Protein AF-A0A497NL14-F1 (afdb_monomer)

Mean predicted aligned error: 6.56 Å

Solvent-accessible surface area (backbone atoms only — not comparable to full-atom values): 6080 Å² total; per-residue (Å²): 140,89,90,84,86,81,80,80,79,91,73,75,51,70,69,57,50,49,48,51,53,53,51,64,55,48,56,60,48,58,76,62,47,43,64,57,41,39,72,75,47,41,87,54,30,60,58,55,50,51,54,49,50,55,54,50,48,56,51,50,53,55,49,50,56,50,46,70,75,49,85,61,95,58,63,69,26,48,55,36,39,74,74,73,28,69,68,63,16,52,49,45,40,49,52,54,52,50,67,74,72,109

Radius of gyration: 17.79 Å; Cα contacts (8 Å, |Δi|>4): 32; chains: 1; bounding box: 47×27×44 Å

pLDDT: mean 87.59, std 10.58, range [45.44, 97.5]

Structure (mmCIF, N/CA/C/O backbone):
data_AF-A0A497NL14-F1
#
_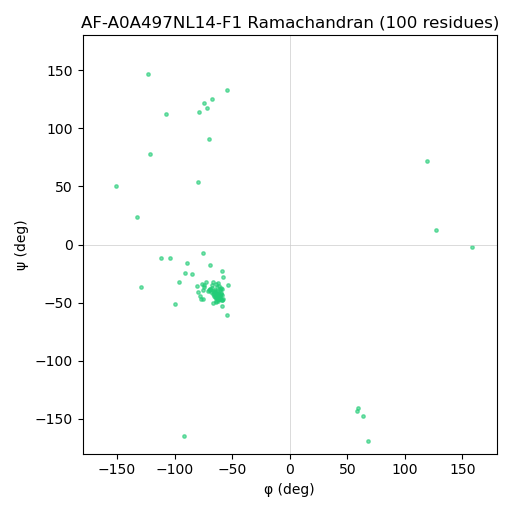entry.id   AF-A0A497NL14-F1
#
loop_
_atom_site.group_PDB
_atom_site.id
_atom_site.type_symbol
_atom_site.label_atom_id
_atom_site.label_alt_id
_atom_site.label_comp_id
_atom_site.label_asym_id
_atom_site.label_entity_id
_atom_site.label_seq_id
_atom_site.pdbx_PDB_ins_code
_atom_site.Cartn_x
_atom_site.Cartn_y
_atom_site.Cartn_z
_atom_site.occupancy
_atom_site.B_iso_or_equiv
_atom_site.auth_seq_id
_atom_site.auth_comp_id
_atom_site.auth_asym_id
_atom_site.auth_atom_id
_atom_site.pdbx_PDB_model_num
ATOM 1 N N . MET A 1 1 ? -30.968 15.419 23.983 1.00 46.66 1 MET A N 1
ATOM 2 C CA . MET A 1 1 ? -31.517 15.630 22.627 1.00 46.66 1 MET A CA 1
ATOM 3 C C . MET A 1 1 ? -30.394 16.193 21.774 1.00 46.66 1 MET A C 1
ATOM 5 O O . MET A 1 1 ? -29.935 17.276 22.100 1.00 46.66 1 MET A O 1
ATOM 9 N N . GLY A 1 2 ? -29.935 15.433 20.769 1.00 46.22 2 GLY A N 1
ATOM 10 C CA . GLY A 1 2 ? -29.047 15.922 19.702 1.00 46.22 2 GLY A CA 1
ATOM 11 C C . GLY A 1 2 ? -27.675 15.247 19.579 1.00 46.22 2 GLY A C 1
ATOM 12 O O . GLY A 1 2 ? -26.697 15.904 19.877 1.00 46.22 2 GLY A O 1
ATOM 13 N N . GLU A 1 3 ? -27.598 13.995 19.098 1.00 45.44 3 GLU A N 1
ATOM 14 C CA . GLU A 1 3 ? -26.383 13.411 18.467 1.00 45.44 3 GLU A CA 1
ATOM 15 C C . GLU A 1 3 ? -26.769 12.334 17.423 1.00 45.44 3 GLU A C 1
ATOM 17 O O . GLU 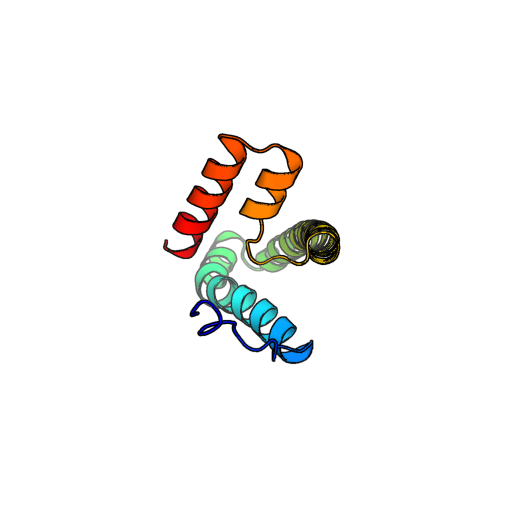A 1 3 ? -26.306 11.196 17.448 1.00 45.44 3 GLU A O 1
ATOM 22 N N . ALA A 1 4 ? -27.689 12.665 16.512 1.00 50.53 4 ALA A N 1
ATOM 23 C CA . ALA A 1 4 ? -28.078 11.777 15.407 1.00 50.53 4 ALA A CA 1
ATOM 24 C C . ALA A 1 4 ? -28.128 12.492 14.044 1.00 50.53 4 ALA A C 1
ATOM 26 O O . ALA A 1 4 ? -28.807 12.031 13.131 1.00 50.53 4 ALA A O 1
ATOM 27 N N . GLU A 1 5 ? -27.398 13.597 13.878 1.00 50.53 5 GLU A N 1
ATOM 28 C CA . GLU A 1 5 ? -27.191 14.239 12.575 1.00 50.53 5 GLU A CA 1
ATOM 29 C C . GLU A 1 5 ? -25.750 14.001 12.119 1.00 50.53 5 GLU A C 1
ATOM 31 O O . GLU A 1 5 ? -24.810 14.494 12.732 1.00 50.53 5 GLU A O 1
ATOM 36 N N . GLY A 1 6 ? -25.573 13.210 11.053 1.00 60.12 6 GLY A N 1
ATOM 37 C CA . GLY A 1 6 ? -24.279 13.075 10.369 1.00 60.12 6 GLY A CA 1
ATOM 38 C C . GLY A 1 6 ? -23.734 11.657 10.168 1.00 60.12 6 GLY A C 1
ATOM 39 O O . GLY A 1 6 ? -22.569 11.508 9.809 1.00 60.12 6 GLY A O 1
ATOM 40 N N . ARG A 1 7 ? -24.515 10.585 10.367 1.00 69.00 7 ARG A N 1
ATOM 41 C CA . ARG A 1 7 ? -24.037 9.229 10.033 1.00 69.00 7 ARG A CA 1
ATOM 42 C C . ARG A 1 7 ? -24.157 8.995 8.524 1.00 69.00 7 ARG A C 1
ATOM 44 O O . ARG A 1 7 ? -25.263 8.948 7.993 1.00 69.00 7 ARG A O 1
ATOM 51 N N . LEU A 1 8 ? -23.020 8.843 7.839 1.00 83.12 8 LEU A N 1
ATOM 52 C CA . LEU A 1 8 ? -22.980 8.525 6.407 1.00 83.12 8 LEU A CA 1
ATOM 53 C C . LEU A 1 8 ? -23.802 7.263 6.108 1.00 83.12 8 LEU A C 1
ATOM 55 O O . LEU A 1 8 ? -23.662 6.235 6.778 1.00 83.12 8 LEU A O 1
ATOM 59 N N . ALA A 1 9 ? -24.644 7.334 5.076 1.00 83.69 9 ALA A N 1
ATOM 60 C CA . ALA A 1 9 ? -25.386 6.176 4.600 1.00 83.69 9 ALA A CA 1
ATOM 61 C C . ALA A 1 9 ? -24.413 5.158 3.981 1.00 83.69 9 ALA A C 1
ATOM 63 O O . ALA A 1 9 ? -23.675 5.484 3.050 1.00 83.69 9 ALA A O 1
ATOM 64 N N . ARG A 1 10 ? -24.429 3.906 4.460 1.00 82.06 10 ARG A N 1
ATOM 65 C CA . ARG A 1 10 ? -23.684 2.801 3.835 1.00 82.06 10 ARG A CA 1
ATOM 66 C C . ARG A 1 10 ? -24.335 2.443 2.498 1.00 82.06 10 ARG A C 1
ATOM 68 O O . ARG A 1 10 ? -25.263 1.643 2.460 1.00 82.06 10 ARG A O 1
ATOM 75 N N . ARG A 1 11 ? -23.876 3.083 1.422 1.00 88.25 11 ARG A N 1
ATOM 76 C CA . ARG A 1 11 ? -24.359 2.851 0.050 1.00 88.25 11 ARG A CA 1
ATOM 77 C C . ARG A 1 11 ? -23.337 2.196 -0.872 1.00 88.25 11 ARG A C 1
ATOM 79 O O . ARG A 1 11 ? -23.716 1.786 -1.959 1.00 88.25 11 ARG A O 1
ATOM 86 N N . LEU A 1 12 ? -22.073 2.106 -0.461 1.00 90.12 12 LEU A N 1
ATOM 87 C CA . LEU A 1 12 ? -21.065 1.417 -1.259 1.00 90.12 12 LEU A CA 1
ATOM 88 C C . LEU A 1 12 ? -21.302 -0.091 -1.205 1.00 90.12 12 LEU A C 1
ATOM 90 O O . LEU A 1 12 ? -21.238 -0.693 -0.132 1.00 90.12 12 LEU A O 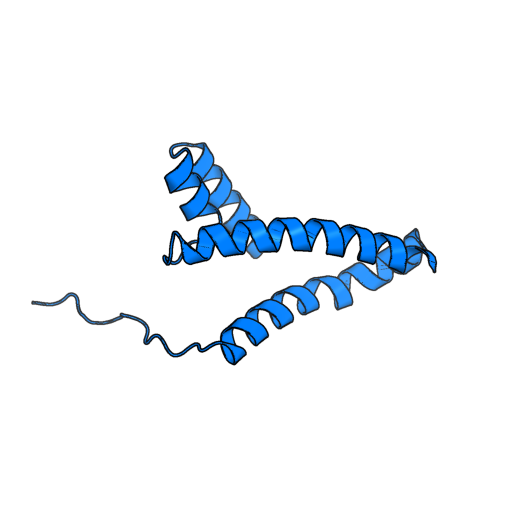1
ATOM 94 N N . GLY A 1 13 ? -21.576 -0.674 -2.368 1.00 92.12 13 GLY A N 1
ATOM 95 C CA . GLY A 1 13 ? -21.584 -2.106 -2.587 1.00 92.12 13 GLY A CA 1
ATOM 96 C C . GLY A 1 13 ? -20.222 -2.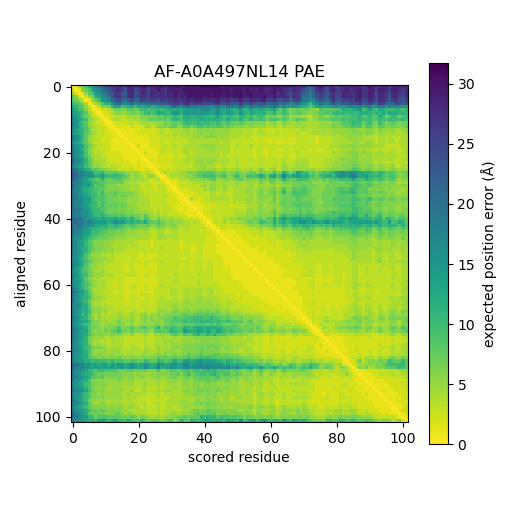600 -3.070 1.00 92.12 13 GLY A C 1
ATOM 97 O O . GLY A 1 13 ? -19.190 -1.929 -2.960 1.00 92.12 13 GLY A O 1
ATOM 98 N N . PHE A 1 14 ? -20.219 -3.822 -3.594 1.00 92.94 14 PHE A N 1
ATOM 99 C CA . PHE A 1 14 ? -19.005 -4.486 -4.057 1.00 92.94 14 PHE A CA 1
ATOM 100 C C . PHE A 1 14 ? -18.352 -3.753 -5.235 1.00 92.94 14 PHE A C 1
ATOM 102 O O . PHE A 1 14 ? -17.154 -3.483 -5.201 1.00 92.94 14 PHE A O 1
ATOM 109 N N . TRP A 1 15 ? -19.135 -3.396 -6.255 1.00 96.12 15 TRP A N 1
ATOM 110 C CA . TRP A 1 15 ? -18.615 -2.797 -7.485 1.00 96.12 15 TRP A CA 1
ATOM 111 C C . TRP A 1 15 ? -18.082 -1.384 -7.270 1.00 96.12 15 TRP A C 1
ATOM 113 O O . TRP A 1 15 ? -17.039 -1.036 -7.818 1.00 96.12 15 TRP A O 1
ATOM 123 N N . GLU A 1 16 ? -18.749 -0.590 -6.436 1.00 94.81 16 GLU A N 1
ATOM 124 C CA . GLU A 1 16 ? -18.302 0.755 -6.084 1.00 94.81 16 GLU A CA 1
ATOM 125 C C . GLU A 1 16 ? -16.992 0.694 -5.295 1.00 94.81 16 GLU A C 1
ATOM 127 O O . GLU A 1 16 ? -16.046 1.418 -5.598 1.00 94.81 16 GLU A O 1
ATOM 132 N N . THR A 1 17 ? -16.905 -0.217 -4.320 1.00 92.81 17 THR A N 1
ATOM 133 C CA . THR A 1 17 ? -15.698 -0.397 -3.500 1.00 92.81 17 THR A CA 1
ATOM 134 C C . THR A 1 17 ? -14.526 -0.917 -4.334 1.00 92.81 17 THR A C 1
ATOM 136 O O . THR A 1 17 ? -13.410 -0.411 -4.215 1.00 92.81 17 THR A O 1
ATOM 139 N N . LEU A 1 18 ? -14.778 -1.880 -5.225 1.00 94.81 18 LEU A N 1
ATOM 140 C CA . LEU A 1 18 ? -13.778 -2.389 -6.160 1.00 94.81 18 LEU A CA 1
ATOM 141 C C . LEU A 1 18 ? -13.292 -1.282 -7.102 1.00 94.81 18 LEU A C 1
ATOM 143 O O . LEU A 1 18 ? -12.089 -1.126 -7.288 1.00 94.81 18 LEU A O 1
ATOM 147 N N . GLY A 1 19 ? -14.212 -0.488 -7.655 1.00 95.12 19 GLY A N 1
ATOM 148 C CA . GLY A 1 19 ? -13.886 0.633 -8.533 1.00 95.12 19 GLY 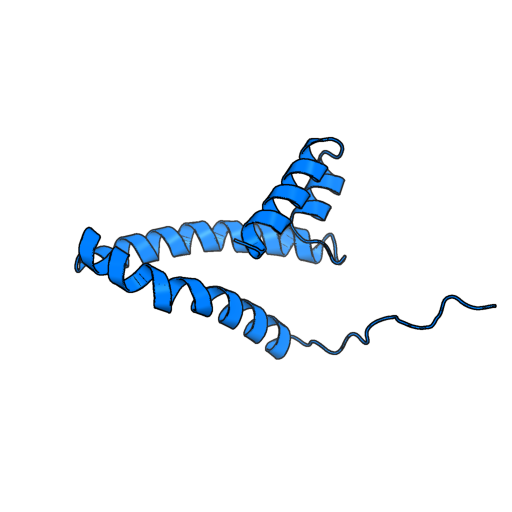A CA 1
ATOM 149 C C . GLY A 1 19 ? -12.999 1.675 -7.850 1.00 95.12 19 GLY A C 1
ATOM 150 O O . GLY A 1 19 ? -12.016 2.116 -8.442 1.00 95.12 19 GLY A O 1
ATOM 151 N N . ILE A 1 20 ? -13.285 2.011 -6.588 1.00 93.12 20 ILE A N 1
ATOM 152 C CA . ILE A 1 20 ? -12.441 2.911 -5.787 1.00 93.12 20 ILE A CA 1
ATOM 153 C C . ILE A 1 20 ? -11.045 2.317 -5.590 1.00 93.12 20 ILE A C 1
ATOM 155 O O . ILE A 1 20 ? -10.051 3.005 -5.823 1.00 93.12 20 ILE A O 1
ATOM 159 N N . GLY A 1 21 ? -10.954 1.037 -5.216 1.00 91.44 21 GLY A N 1
ATOM 160 C CA . GLY A 1 21 ? -9.673 0.352 -5.033 1.00 91.44 21 GLY A CA 1
ATOM 161 C C . GLY A 1 21 ? -8.828 0.351 -6.310 1.00 91.44 21 GLY A C 1
ATOM 162 O O . GLY A 1 21 ? -7.692 0.826 -6.309 1.00 91.44 21 GLY A O 1
ATOM 163 N N . VAL A 1 22 ? -9.409 -0.097 -7.425 1.00 93.12 22 VAL A N 1
ATOM 164 C CA . VAL A 1 22 ? -8.733 -0.159 -8.729 1.00 93.12 22 VAL A CA 1
ATOM 165 C C . VAL A 1 22 ? -8.325 1.236 -9.207 1.00 93.12 22 VAL A C 1
ATOM 167 O O . VAL A 1 22 ? -7.175 1.437 -9.594 1.00 93.12 22 VAL A O 1
ATOM 170 N N . GLY A 1 23 ? -9.229 2.216 -9.127 1.00 92.00 23 GLY A N 1
ATOM 171 C CA . GLY A 1 23 ? -8.956 3.596 -9.527 1.00 92.00 23 GLY A CA 1
ATOM 172 C C . GLY A 1 23 ? -7.821 4.227 -8.720 1.00 92.00 23 GLY A C 1
ATOM 173 O O . GLY A 1 23 ? -6.923 4.836 -9.300 1.00 92.00 23 GLY A O 1
ATOM 174 N N . SER A 1 24 ? -7.814 4.014 -7.399 1.00 89.25 24 SER A N 1
ATOM 175 C CA . SER A 1 24 ? -6.761 4.529 -6.515 1.00 89.25 24 SER A CA 1
ATOM 176 C C . SER A 1 24 ? -5.381 3.933 -6.814 1.00 89.25 24 SER A C 1
ATOM 178 O O . SER A 1 24 ? -4.383 4.642 -6.736 1.00 89.25 24 SER A O 1
ATOM 180 N N . THR A 1 25 ? -5.319 2.661 -7.226 1.00 89.81 25 THR A N 1
ATOM 181 C CA . THR A 1 25 ? -4.053 1.979 -7.542 1.00 89.81 25 THR A CA 1
ATOM 182 C C . THR A 1 25 ? -3.533 2.355 -8.930 1.00 89.81 25 THR A C 1
ATOM 184 O O . THR A 1 25 ? -2.342 2.585 -9.108 1.00 89.81 25 THR A O 1
ATOM 187 N N . ILE A 1 26 ? -4.409 2.449 -9.935 1.00 90.19 26 ILE A N 1
ATOM 188 C CA . ILE A 1 26 ? -3.996 2.762 -11.312 1.00 90.19 26 ILE A CA 1
ATOM 189 C C . ILE A 1 26 ? -3.532 4.221 -11.442 1.00 90.19 26 ILE A C 1
ATOM 191 O O . ILE A 1 26 ? -2.554 4.480 -12.147 1.00 90.19 26 ILE A O 1
ATOM 195 N N . GLY A 1 27 ? -4.214 5.156 -10.767 1.00 81.38 27 GLY A N 1
ATOM 196 C CA . GLY A 1 27 ? -4.054 6.600 -10.967 1.00 81.38 27 GLY A CA 1
ATOM 197 C C . GLY A 1 27 ? -2.613 7.102 -10.839 1.00 81.38 27 GLY A C 1
ATOM 198 O O . GLY A 1 27 ? -2.060 7.633 -11.798 1.00 81.38 27 GLY A O 1
ATOM 199 N N . GLY A 1 28 ? -1.983 6.925 -9.677 1.00 74.81 28 GLY A N 1
ATOM 200 C CA . GLY A 1 28 ? -0.610 7.399 -9.465 1.00 74.81 28 GLY A CA 1
ATOM 201 C C . GLY A 1 28 ? 0.442 6.524 -10.152 1.00 74.81 28 GLY A C 1
ATOM 202 O O . GLY A 1 28 ? 1.408 7.025 -10.723 1.00 74.81 28 GLY A O 1
ATOM 203 N N . SER A 1 29 ? 0.261 5.204 -10.137 1.00 80.69 29 SER A N 1
ATOM 204 C CA . SER A 1 29 ? 1.335 4.268 -10.483 1.00 80.69 29 SER A CA 1
ATOM 205 C C . SER A 1 29 ? 1.618 4.183 -11.985 1.00 80.69 29 SER A C 1
ATOM 207 O O . SER A 1 29 ? 2.775 4.248 -12.396 1.00 80.69 29 SER A O 1
ATOM 209 N N . ILE A 1 30 ? 0.585 4.048 -12.821 1.00 86.25 30 ILE A N 1
ATOM 210 C CA . ILE A 1 30 ? 0.772 3.805 -14.262 1.00 86.25 30 ILE A CA 1
ATOM 211 C C . ILE A 1 30 ? 1.074 5.101 -15.016 1.00 86.25 30 ILE A C 1
ATOM 213 O O . ILE A 1 30 ? 1.876 5.092 -15.944 1.00 86.25 30 ILE A O 1
ATOM 217 N N . PHE A 1 31 ? 0.471 6.223 -14.624 1.00 85.88 31 PHE A N 1
ATOM 218 C CA . PHE A 1 31 ? 0.636 7.477 -15.362 1.00 85.88 31 PHE A CA 1
ATOM 219 C C . PHE A 1 31 ? 1.884 8.270 -14.958 1.00 85.88 31 PHE A C 1
ATOM 221 O O . PHE A 1 31 ? 2.406 9.010 -15.788 1.00 85.88 31 PHE A O 1
ATOM 228 N N . VAL A 1 32 ? 2.385 8.098 -13.728 1.00 86.38 32 VAL A N 1
ATOM 229 C CA . VAL A 1 32 ? 3.574 8.821 -13.242 1.00 86.38 32 VAL A CA 1
ATOM 230 C C . VAL A 1 32 ? 4.832 7.954 -13.325 1.00 86.38 32 VAL A C 1
ATOM 232 O O . VAL A 1 32 ? 5.827 8.370 -13.906 1.00 86.38 32 VAL A O 1
ATOM 235 N N . ILE A 1 33 ? 4.795 6.728 -12.791 1.00 86.12 33 ILE A N 1
ATOM 236 C CA . ILE A 1 33 ? 6.015 5.938 -12.530 1.00 86.12 33 ILE A CA 1
ATOM 237 C C . ILE A 1 33 ? 6.400 5.046 -13.721 1.00 86.12 33 ILE A C 1
ATOM 239 O O . ILE A 1 33 ? 7.571 4.707 -13.898 1.00 86.12 33 ILE A O 1
ATOM 243 N N . LEU A 1 34 ? 5.444 4.668 -14.578 1.00 87.12 34 LEU A N 1
ATOM 244 C CA . LEU A 1 34 ? 5.693 3.724 -15.674 1.00 87.12 34 LEU A CA 1
ATOM 245 C C . LEU A 1 34 ? 6.751 4.222 -16.668 1.00 87.12 34 LEU A C 1
ATOM 247 O O . LEU A 1 34 ? 7.569 3.430 -17.133 1.00 87.12 34 LEU A O 1
ATOM 251 N N . GLY A 1 35 ? 6.753 5.522 -16.979 1.00 87.12 35 GLY A N 1
ATOM 252 C CA . GLY A 1 35 ? 7.723 6.123 -17.897 1.00 87.12 35 GLY A CA 1
ATOM 253 C C . GLY A 1 35 ? 9.157 6.029 -17.374 1.00 87.12 35 GLY A C 1
ATOM 254 O O . GLY A 1 35 ? 10.060 5.635 -18.113 1.00 87.12 35 GLY A O 1
ATOM 255 N N . ASP A 1 36 ? 9.357 6.320 -16.090 1.00 87.62 36 ASP A N 1
ATOM 256 C CA . ASP A 1 36 ? 10.668 6.230 -15.446 1.00 87.62 36 ASP A CA 1
ATOM 257 C C . ASP A 1 36 ? 11.112 4.774 -15.277 1.00 87.62 36 ASP A C 1
ATOM 259 O O . ASP A 1 36 ? 12.260 4.435 -15.572 1.00 87.62 36 ASP A O 1
ATOM 263 N N . ALA A 1 37 ? 10.189 3.881 -14.910 1.00 86.38 37 ALA A N 1
ATOM 264 C CA . ALA A 1 37 ? 10.454 2.448 -14.834 1.00 86.38 37 ALA A CA 1
ATOM 265 C C . ALA A 1 37 ? 10.886 1.874 -16.195 1.00 86.38 37 ALA A C 1
ATOM 267 O O . ALA A 1 37 ? 11.841 1.098 -16.265 1.00 86.38 37 ALA A O 1
ATOM 268 N N . ALA A 1 38 ? 10.233 2.289 -17.285 1.00 87.75 38 ALA A N 1
ATOM 269 C CA . ALA A 1 38 ? 10.593 1.883 -18.640 1.00 87.75 38 ALA A CA 1
ATOM 270 C C . ALA A 1 38 ? 11.958 2.440 -19.077 1.00 87.75 38 ALA A C 1
ATOM 272 O O . ALA A 1 38 ? 12.700 1.748 -19.769 1.00 87.75 38 ALA A O 1
ATOM 273 N N . ARG A 1 39 ? 12.332 3.656 -18.654 1.00 90.00 39 ARG A N 1
ATOM 274 C CA . ARG A 1 39 ? 13.667 4.224 -18.928 1.00 90.00 39 ARG A CA 1
ATOM 275 C C . ARG A 1 39 ? 14.779 3.495 -18.175 1.00 90.00 39 ARG A C 1
ATOM 277 O O . ARG A 1 39 ? 15.848 3.293 -18.740 1.00 90.00 39 ARG A O 1
ATOM 284 N N . LEU A 1 40 ? 14.532 3.111 -16.923 1.00 90.56 40 LEU A N 1
ATOM 285 C CA . LEU A 1 40 ? 15.516 2.448 -16.062 1.00 90.56 40 LEU A CA 1
ATOM 286 C C . LEU A 1 40 ? 15.698 0.963 -16.402 1.00 90.56 40 LEU A C 1
ATOM 288 O O . LEU A 1 40 ? 16.826 0.491 -16.500 1.00 90.56 40 LEU A O 1
ATOM 292 N N . ALA A 1 41 ? 14.600 0.223 -16.570 1.00 86.75 41 ALA A N 1
ATOM 293 C CA . ALA A 1 41 ? 14.622 -1.231 -16.751 1.00 86.75 41 ALA A CA 1
ATOM 294 C C . ALA A 1 41 ? 14.388 -1.680 -18.205 1.00 86.75 41 ALA A C 1
ATOM 296 O O . ALA A 1 41 ? 14.580 -2.855 -18.528 1.00 86.75 41 ALA A O 1
ATOM 297 N N . GLY A 1 42 ? 13.968 -0.779 -19.100 1.00 86.38 42 GLY A N 1
ATOM 298 C CA . GLY A 1 42 ? 13.669 -1.125 -20.488 1.00 86.38 42 GLY A CA 1
ATOM 299 C C . GLY A 1 42 ? 12.564 -2.191 -20.592 1.00 86.38 42 GLY A C 1
ATOM 300 O O . GLY A 1 42 ? 11.619 -2.186 -19.799 1.00 86.38 42 GLY A O 1
ATOM 301 N N . PRO A 1 43 ? 12.676 -3.157 -21.523 1.00 86.19 43 PRO A N 1
ATOM 302 C CA . PRO A 1 43 ? 11.715 -4.256 -21.665 1.00 86.19 43 PRO A CA 1
ATOM 303 C C . PRO A 1 43 ? 11.556 -5.123 -20.404 1.00 86.19 43 PRO A C 1
ATOM 305 O O . PRO A 1 43 ? 10.517 -5.754 -20.217 1.00 86.19 43 PRO A O 1
ATOM 308 N N . ALA A 1 44 ? 12.560 -5.141 -19.518 1.00 90.25 44 ALA A N 1
ATOM 309 C CA . ALA A 1 44 ? 12.514 -5.899 -18.270 1.00 90.25 44 ALA A CA 1
ATOM 310 C C . ALA A 1 44 ? 11.631 -5.243 -17.192 1.00 90.25 44 ALA A C 1
ATOM 312 O O . ALA A 1 44 ? 11.361 -5.876 -16.173 1.00 90.25 44 ALA A O 1
ATOM 313 N N . ALA A 1 45 ? 11.119 -4.023 -17.411 1.00 89.00 45 ALA A N 1
ATOM 314 C CA . ALA A 1 45 ? 10.212 -3.349 -16.478 1.00 89.00 45 ALA A CA 1
ATOM 315 C C . ALA A 1 45 ? 8.991 -4.212 -16.115 1.00 89.00 45 ALA A C 1
ATOM 317 O O . ALA A 1 45 ? 8.552 -4.203 -14.966 1.00 89.00 45 ALA A O 1
ATOM 318 N N . PHE A 1 46 ? 8.484 -5.017 -17.056 1.00 88.12 46 PHE A N 1
ATOM 319 C CA . PHE A 1 46 ? 7.381 -5.948 -16.802 1.00 88.12 46 PHE A CA 1
ATOM 320 C C . PHE A 1 46 ? 7.697 -6.960 -15.689 1.00 88.12 46 PHE A C 1
ATOM 322 O O . PHE A 1 46 ? 6.830 -7.246 -14.868 1.00 88.12 46 PHE A O 1
ATOM 329 N N . LEU A 1 47 ? 8.936 -7.463 -15.609 1.00 91.62 47 LEU A N 1
ATOM 330 C CA . LEU A 1 47 ? 9.349 -8.378 -14.539 1.00 91.62 47 LEU A CA 1
ATOM 331 C C . LEU A 1 47 ? 9.333 -7.678 -13.177 1.00 91.62 47 LEU A C 1
ATOM 333 O O . LEU A 1 47 ? 8.859 -8.254 -12.200 1.00 91.62 47 LEU A O 1
ATOM 337 N N . SER A 1 48 ? 9.781 -6.422 -13.119 1.00 90.69 48 SER A N 1
ATOM 338 C CA . SER A 1 48 ? 9.712 -5.607 -11.902 1.00 90.69 48 SER A CA 1
ATOM 339 C C . SER A 1 48 ? 8.266 -5.378 -11.457 1.00 90.69 48 SER A C 1
ATOM 341 O O . SER A 1 48 ? 7.958 -5.535 -10.277 1.00 90.69 48 SER A O 1
ATOM 343 N N . PHE A 1 49 ? 7.360 -5.074 -12.394 1.00 88.81 49 PHE A N 1
ATOM 344 C CA . PHE A 1 49 ? 5.931 -4.943 -12.093 1.00 88.81 49 PHE A CA 1
ATOM 345 C C . PHE A 1 49 ? 5.307 -6.261 -11.641 1.00 88.81 49 PHE A C 1
ATOM 347 O O . PHE A 1 49 ? 4.503 -6.257 -10.715 1.00 88.81 49 PHE A O 1
ATOM 354 N N . PHE A 1 50 ? 5.684 -7.385 -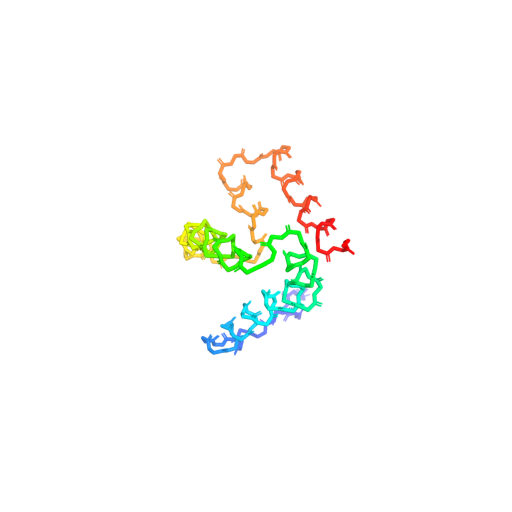12.249 1.00 92.50 50 PHE A N 1
ATOM 355 C CA . PHE A 1 50 ? 5.175 -8.698 -11.867 1.00 92.50 50 PHE A CA 1
ATOM 356 C C . PHE A 1 50 ? 5.605 -9.089 -10.447 1.00 92.50 50 PHE A C 1
ATOM 358 O O . PHE A 1 50 ? 4.778 -9.513 -9.641 1.00 92.50 50 PHE A O 1
ATOM 365 N N . LEU A 1 51 ? 6.881 -8.884 -10.109 1.00 94.06 51 LEU A N 1
ATOM 366 C CA . LEU A 1 51 ? 7.384 -9.107 -8.753 1.00 94.06 51 LEU A CA 1
ATOM 367 C C . LEU A 1 51 ? 6.713 -8.169 -7.743 1.00 94.06 51 LEU A C 1
ATOM 369 O O . LEU A 1 51 ? 6.292 -8.620 -6.679 1.00 94.06 51 LEU A O 1
ATOM 373 N N . GLY A 1 52 ? 6.553 -6.890 -8.094 1.00 92.75 52 GLY A N 1
ATOM 374 C CA . GLY A 1 52 ? 5.814 -5.927 -7.280 1.00 92.75 52 GLY A CA 1
ATOM 375 C C . GLY A 1 52 ? 4.372 -6.371 -7.034 1.00 92.75 52 GLY A C 1
ATOM 376 O O . GLY A 1 52 ? 3.932 -6.409 -5.890 1.00 92.75 52 GLY A O 1
ATOM 377 N N . ALA A 1 53 ? 3.667 -6.803 -8.082 1.00 92.81 53 ALA A N 1
ATOM 378 C CA . ALA A 1 53 ? 2.298 -7.300 -7.988 1.00 92.81 53 ALA A CA 1
ATOM 379 C C . ALA A 1 53 ? 2.184 -8.528 -7.074 1.00 92.81 53 ALA A C 1
ATOM 381 O O . ALA A 1 53 ? 1.231 -8.621 -6.302 1.00 92.81 53 ALA A O 1
ATOM 382 N N . LEU A 1 54 ? 3.159 -9.442 -7.107 1.00 97.31 54 LEU A N 1
ATOM 383 C CA . LEU A 1 54 ? 3.180 -10.607 -6.222 1.00 97.31 54 LEU A CA 1
ATOM 384 C C . LEU A 1 54 ? 3.307 -10.197 -4.747 1.00 97.31 54 LEU A C 1
ATOM 386 O O . LEU A 1 54 ? 2.570 -10.698 -3.900 1.00 97.31 54 LEU A O 1
ATOM 390 N N . VAL A 1 55 ? 4.204 -9.256 -4.440 1.00 96.94 55 VAL A N 1
ATOM 391 C CA . VAL A 1 55 ? 4.369 -8.725 -3.077 1.00 96.94 55 VAL A CA 1
ATOM 392 C C . VAL A 1 55 ? 3.104 -7.992 -2.630 1.00 96.94 55 VAL A C 1
ATOM 394 O O . VAL A 1 55 ? 2.598 -8.241 -1.536 1.00 96.94 55 VAL A O 1
ATOM 397 N N . THR A 1 56 ? 2.545 -7.135 -3.486 1.00 94.88 56 THR A N 1
ATOM 398 C CA . THR A 1 56 ? 1.302 -6.412 -3.199 1.00 94.88 56 THR A CA 1
ATOM 399 C C . THR A 1 56 ? 0.124 -7.359 -2.987 1.00 94.88 56 THR A C 1
ATOM 401 O O . THR A 1 56 ? -0.699 -7.095 -2.117 1.00 94.88 56 THR A O 1
ATOM 404 N N . LEU A 1 57 ? 0.049 -8.483 -3.705 1.00 96.00 57 LEU A N 1
ATOM 405 C CA . LEU A 1 57 ? -0.999 -9.485 -3.510 1.00 96.00 57 LEU A CA 1
ATOM 406 C C . LEU A 1 57 ? -0.950 -10.095 -2.103 1.00 96.00 57 LEU A C 1
ATOM 408 O O . LEU A 1 57 ? -1.987 -10.216 -1.455 1.00 96.00 57 LEU A O 1
ATOM 412 N N . LEU A 1 58 ? 0.242 -10.432 -1.603 1.00 97.50 58 LEU A N 1
ATOM 413 C CA . LEU A 1 58 ? 0.406 -10.948 -0.239 1.00 97.50 58 LEU A CA 1
ATOM 414 C C . LEU A 1 58 ? -0.026 -9.914 0.809 1.00 97.50 58 LEU A C 1
ATOM 416 O O . LEU A 1 58 ? -0.728 -10.251 1.763 1.00 97.50 58 LEU A O 1
ATOM 420 N N . ILE A 1 59 ? 0.339 -8.646 0.599 1.00 95.44 59 ILE A N 1
ATOM 421 C CA . ILE A 1 59 ? -0.085 -7.535 1.461 1.00 95.44 59 ILE A CA 1
ATOM 422 C C . ILE A 1 59 ? -1.611 -7.380 1.417 1.00 95.44 59 ILE A C 1
ATOM 424 O O . ILE A 1 59 ? -2.243 -7.252 2.463 1.00 95.44 59 ILE A O 1
ATOM 428 N N . ALA A 1 60 ? -2.218 -7.434 0.230 1.00 94.50 60 ALA A N 1
ATOM 429 C CA . ALA A 1 60 ? -3.660 -7.297 0.049 1.00 94.50 60 ALA A CA 1
ATOM 430 C C . ALA A 1 60 ? -4.441 -8.420 0.743 1.00 94.50 60 ALA A C 1
ATOM 432 O O . ALA A 1 60 ? -5.463 -8.148 1.371 1.00 94.50 60 ALA A O 1
ATOM 433 N N . LEU A 1 61 ? -3.948 -9.661 0.686 1.00 96.44 61 LEU A N 1
ATOM 434 C CA . LEU A 1 61 ? -4.551 -10.791 1.395 1.00 96.44 61 LEU A CA 1
ATOM 435 C C . LEU A 1 61 ? -4.526 -10.572 2.910 1.00 96.44 61 LEU A C 1
ATOM 437 O O . LEU A 1 61 ? -5.574 -10.664 3.549 1.00 96.44 61 LEU A O 1
ATOM 441 N N . ASN A 1 62 ? -3.377 -10.187 3.470 1.00 95.19 62 ASN A N 1
ATOM 442 C CA . ASN A 1 62 ? -3.279 -9.859 4.891 1.00 95.19 62 ASN A CA 1
ATOM 443 C C . ASN A 1 62 ? -4.237 -8.718 5.277 1.00 95.19 62 ASN A C 1
ATOM 445 O O . ASN A 1 62 ? -5.017 -8.843 6.217 1.00 95.19 62 ASN A O 1
ATOM 449 N N . TYR A 1 63 ? -4.253 -7.631 4.504 1.00 92.38 63 TYR A N 1
ATOM 450 C CA . TYR A 1 63 ? -5.159 -6.510 4.751 1.00 92.38 63 TYR A CA 1
ATOM 451 C C . TYR A 1 63 ? -6.636 -6.904 4.637 1.00 92.38 63 TYR A C 1
ATOM 453 O O . TYR A 1 63 ? -7.459 -6.363 5.372 1.00 92.38 63 TYR A O 1
ATOM 461 N N . SER A 1 64 ? -6.990 -7.844 3.757 1.00 94.06 64 SER A N 1
ATOM 462 C CA . SER A 1 64 ? -8.368 -8.327 3.615 1.00 94.06 64 SER A CA 1
ATOM 463 C C . SER A 1 64 ? -8.849 -9.109 4.843 1.00 94.06 64 SER A C 1
ATOM 465 O O . SER A 1 64 ? -9.990 -8.939 5.279 1.00 94.06 64 SER A O 1
ATOM 467 N N . GLU A 1 65 ? -7.969 -9.899 5.460 1.00 95.69 65 GLU A N 1
ATOM 468 C CA . GLU A 1 65 ? -8.252 -10.625 6.701 1.00 95.69 65 GLU A CA 1
ATOM 469 C C . GLU A 1 65 ? -8.449 -9.656 7.876 1.00 95.69 65 GLU A C 1
ATOM 471 O O . GLU A 1 65 ? -9.409 -9.767 8.644 1.00 95.69 65 GLU A O 1
ATOM 476 N N . LEU A 1 66 ? -7.599 -8.629 7.971 1.00 93.25 66 LEU A N 1
ATOM 477 C CA . LEU A 1 66 ? -7.738 -7.598 8.997 1.00 93.25 66 LEU A CA 1
ATOM 478 C C . LEU A 1 66 ? -8.985 -6.730 8.776 1.00 93.25 66 LEU A C 1
ATOM 480 O O . LEU A 1 66 ? -9.696 -6.433 9.732 1.00 93.25 66 LEU A O 1
ATOM 484 N N . ALA A 1 67 ? -9.292 -6.350 7.534 1.00 91.38 67 ALA A N 1
ATOM 485 C CA . ALA A 1 67 ? -10.452 -5.516 7.213 1.00 91.38 67 ALA A CA 1
ATOM 486 C C . ALA A 1 67 ? -11.789 -6.224 7.476 1.00 91.38 67 ALA A C 1
ATOM 488 O O . ALA A 1 67 ? -12.769 -5.577 7.849 1.00 91.38 67 ALA A O 1
ATOM 489 N N . THR A 1 68 ? -11.838 -7.547 7.296 1.00 91.75 68 THR A N 1
ATOM 490 C CA . THR A 1 68 ? -13.024 -8.353 7.624 1.00 91.75 68 THR A CA 1
ATOM 491 C C . THR A 1 68 ? -13.161 -8.587 9.128 1.00 91.75 68 THR A C 1
ATOM 493 O O . THR A 1 68 ? -14.280 -8.572 9.639 1.00 91.75 68 THR A O 1
ATOM 496 N N . SER A 1 69 ? -12.042 -8.720 9.847 1.00 92.88 69 SER A N 1
ATOM 497 C CA . SER A 1 69 ? -12.020 -8.878 11.310 1.00 92.88 69 SER A CA 1
ATOM 498 C C . SER A 1 69 ? -12.327 -7.576 12.064 1.00 92.88 69 SER A C 1
ATOM 500 O O . SER A 1 69 ? -12.979 -7.597 13.106 1.00 92.88 69 SER A O 1
ATOM 502 N N . LEU A 1 70 ? -11.891 -6.430 11.531 1.00 91.75 70 LEU A N 1
ATOM 503 C CA . LEU A 1 70 ? -12.056 -5.097 12.118 1.00 91.75 70 LEU A CA 1
ATOM 504 C C . LEU A 1 70 ? -12.829 -4.180 11.149 1.00 91.75 70 LEU A C 1
ATOM 506 O O . LEU A 1 70 ? -12.219 -3.327 10.497 1.00 91.75 70 LEU A O 1
ATOM 510 N N . PRO A 1 71 ? -14.173 -4.300 11.054 1.00 86.50 71 PRO A N 1
ATOM 511 C CA . PRO A 1 71 ? -15.001 -3.573 10.086 1.00 86.50 71 PRO A CA 1
ATOM 512 C C . PRO A 1 71 ? -15.276 -2.121 10.522 1.00 86.50 71 PRO A C 1
ATOM 514 O O . PRO A 1 71 ? -16.422 -1.664 10.617 1.00 86.50 71 PRO A O 1
ATOM 517 N N . VAL A 1 72 ? -14.207 -1.387 10.813 1.00 87.81 72 VAL A N 1
ATOM 518 C CA . VAL A 1 72 ? -14.205 -0.000 11.280 1.00 87.81 72 VAL A CA 1
ATOM 519 C C . VAL A 1 72 ? -13.367 0.868 10.345 1.00 87.81 72 VAL A C 1
ATOM 521 O O . VAL A 1 72 ? -12.378 0.433 9.761 1.00 87.81 72 VAL A O 1
ATOM 524 N N . SER A 1 73 ? -13.775 2.125 10.181 1.00 84.25 73 SER A N 1
ATOM 525 C CA . SER A 1 73 ? -13.061 3.065 9.317 1.00 84.25 73 SER A CA 1
ATOM 526 C C . SER A 1 73 ? -11.769 3.528 9.990 1.00 84.25 73 SER A C 1
ATOM 528 O O . SER A 1 73 ? -11.824 4.115 11.069 1.00 84.25 73 SER A O 1
ATOM 530 N N . GLY A 1 74 ? -10.622 3.309 9.342 1.00 80.75 74 GLY A N 1
ATOM 531 C CA . GLY A 1 74 ? -9.339 3.862 9.796 1.00 80.75 74 GLY A CA 1
ATOM 532 C C . GLY A 1 74 ? -8.069 3.153 9.309 1.00 80.75 74 GLY A C 1
ATOM 533 O O . GLY A 1 74 ? -6.975 3.630 9.600 1.00 80.75 74 GLY A O 1
ATOM 534 N N . GLY A 1 75 ?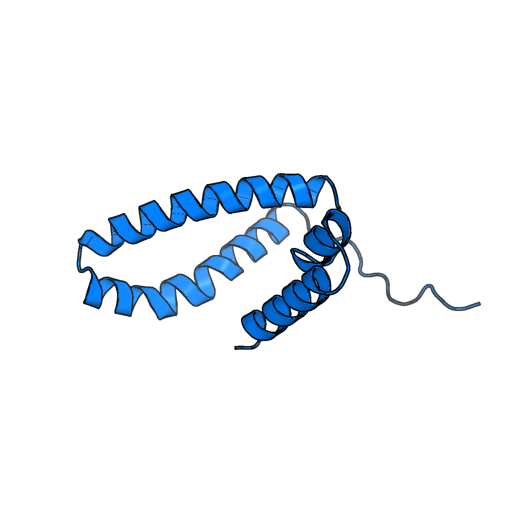 -8.182 2.062 8.543 1.00 85.44 75 GLY A N 1
ATOM 535 C CA . GLY A 1 75 ? -7.050 1.444 7.839 1.00 85.44 75 GLY A CA 1
ATOM 536 C C . GLY A 1 75 ? -5.907 1.006 8.764 1.00 85.44 75 GLY A C 1
ATOM 537 O O . GLY A 1 75 ? -6.137 0.577 9.895 1.00 85.44 75 GLY A O 1
ATOM 538 N N . GLY A 1 76 ? -4.661 1.149 8.297 1.00 87.00 76 GLY A N 1
ATOM 539 C CA . GLY A 1 76 ? -3.465 0.698 9.024 1.00 87.00 76 GLY A CA 1
ATOM 540 C C . GLY A 1 76 ? -3.292 1.308 10.422 1.00 87.00 76 GLY A C 1
ATOM 541 O O . GLY A 1 76 ? -2.741 0.658 11.311 1.00 87.00 76 GLY A O 1
ATOM 542 N N . TYR A 1 77 ? -3.816 2.518 10.660 1.00 90.69 77 TYR A N 1
ATOM 543 C CA . TYR A 1 77 ? -3.838 3.120 11.997 1.00 90.69 77 TYR A CA 1
ATOM 544 C C . TYR A 1 77 ? -4.646 2.272 12.983 1.00 90.69 77 TYR A C 1
ATOM 546 O O . TYR A 1 77 ? -4.183 1.986 14.082 1.00 90.69 77 TYR A O 1
ATOM 554 N N . VAL A 1 78 ? -5.843 1.834 12.592 1.00 91.38 78 VAL A N 1
ATOM 555 C CA . VAL A 1 78 ? -6.698 1.042 13.484 1.00 91.38 78 VAL A CA 1
ATOM 556 C C . VAL A 1 78 ? -6.108 -0.343 13.714 1.00 91.38 78 VAL A C 1
ATOM 558 O O . VAL A 1 78 ? -6.109 -0.817 14.845 1.00 91.38 78 VAL A O 1
ATOM 561 N N . PHE A 1 79 ? -5.527 -0.951 12.681 1.00 91.75 79 PHE A N 1
ATOM 562 C CA . PHE A 1 79 ? -4.875 -2.257 12.799 1.00 91.75 79 PHE A CA 1
ATOM 563 C C . PHE A 1 79 ? -3.713 -2.232 13.797 1.00 91.75 79 PHE A C 1
ATOM 565 O O . PHE A 1 79 ? -3.619 -3.084 14.676 1.00 91.75 79 PHE A O 1
ATOM 572 N N . THR A 1 80 ? -2.854 -1.216 13.713 1.00 90.94 80 THR A N 1
ATOM 573 C CA . THR A 1 80 ? -1.722 -1.053 14.640 1.00 90.94 80 THR A CA 1
ATOM 574 C C . THR A 1 80 ? -2.160 -0.615 16.034 1.00 90.94 80 THR A C 1
ATOM 576 O O . THR A 1 80 ? -1.549 -1.022 17.026 1.00 90.94 80 THR A O 1
ATOM 579 N N . ARG A 1 81 ? -3.237 0.174 16.134 1.00 91.56 81 ARG A N 1
ATOM 580 C CA . ARG A 1 81 ? -3.843 0.551 17.414 1.00 91.56 81 ARG A CA 1
ATOM 581 C C . ARG A 1 81 ? -4.381 -0.660 18.168 1.00 91.56 81 ARG A C 1
ATOM 583 O O . ARG A 1 81 ? -4.161 -0.731 19.370 1.00 91.56 81 ARG A O 1
ATOM 590 N N . GLU A 1 82 ? -5.042 -1.579 17.473 1.00 90.62 82 GLU A N 1
ATOM 591 C CA . GLU A 1 82 ? -5.610 -2.785 18.080 1.00 90.62 82 GLU A CA 1
ATOM 592 C C . GLU A 1 82 ? -4.531 -3.821 18.424 1.00 90.62 82 GLU A C 1
ATOM 594 O O . GLU A 1 82 ? -4.607 -4.475 19.458 1.00 90.62 82 GLU A O 1
ATOM 599 N N . ALA A 1 83 ? -3.495 -3.948 17.589 1.00 89.25 83 ALA A N 1
ATOM 600 C CA . ALA A 1 83 ? -2.446 -4.945 17.795 1.00 89.25 83 ALA A CA 1
ATOM 601 C C . ALA A 1 83 ? -1.414 -4.558 18.871 1.00 89.25 83 ALA A C 1
ATOM 603 O O . ALA A 1 83 ? -0.998 -5.406 19.656 1.00 89.25 83 ALA A O 1
ATOM 604 N N . ILE A 1 84 ? -0.941 -3.304 18.873 1.00 90.12 84 ILE A N 1
ATOM 605 C CA . ILE A 1 84 ? 0.220 -2.871 19.682 1.00 90.12 84 ILE A CA 1
ATOM 606 C C . ILE A 1 84 ? -0.103 -1.618 20.508 1.00 90.12 84 ILE A C 1
ATOM 608 O O . ILE A 1 84 ? 0.355 -1.482 21.642 1.00 90.12 84 ILE A O 1
ATOM 612 N N . GLY A 1 85 ? -0.890 -0.693 19.954 1.00 88.12 85 GLY A N 1
ATOM 613 C CA . GLY A 1 85 ? -1.231 0.567 20.612 1.00 88.12 85 GLY A CA 1
ATOM 614 C C . GLY A 1 85 ? -0.043 1.528 20.778 1.00 88.12 85 GLY A C 1
ATOM 615 O O . GLY A 1 85 ? 1.028 1.369 20.187 1.00 88.12 85 GLY A O 1
ATOM 616 N N . GLY A 1 86 ? -0.251 2.588 21.561 1.00 90.25 86 GLY A N 1
ATOM 617 C CA . GLY A 1 86 ? 0.798 3.542 21.937 1.00 90.25 86 GLY A CA 1
ATOM 618 C C . GLY A 1 86 ? 1.399 4.336 20.768 1.00 90.25 86 GLY A C 1
ATOM 619 O O . GLY A 1 86 ? 0.717 4.656 19.790 1.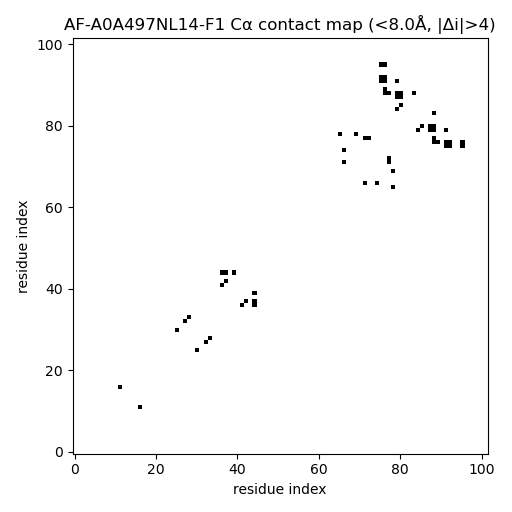00 90.25 86 GLY A O 1
ATOM 620 N N . LEU A 1 87 ? 2.693 4.664 20.878 1.00 90.56 87 LEU A N 1
ATOM 621 C CA . LEU A 1 87 ? 3.423 5.496 19.910 1.00 90.56 87 LEU A CA 1
ATOM 622 C C . LEU A 1 87 ? 3.423 4.892 18.498 1.00 90.56 87 LEU A C 1
ATOM 624 O O . LEU A 1 87 ? 3.290 5.627 17.524 1.00 90.56 87 LEU A O 1
ATOM 628 N N . SER A 1 88 ? 3.518 3.566 18.379 1.00 87.56 88 SER A N 1
ATOM 629 C CA . SER A 1 88 ? 3.522 2.872 17.087 1.00 87.56 88 SER A CA 1
ATOM 630 C C . SER A 1 88 ? 2.253 3.160 16.287 1.00 87.56 88 SER A C 1
ATOM 632 O O . SER A 1 88 ? 2.336 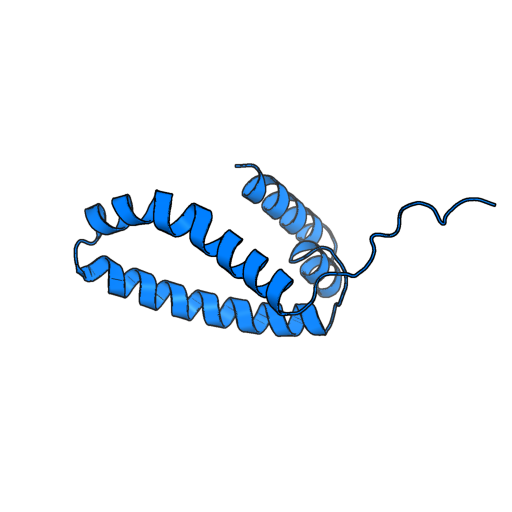3.484 15.107 1.00 87.56 88 SER A O 1
ATOM 634 N N . SER A 1 89 ? 1.086 3.142 16.944 1.00 88.56 89 SER A N 1
ATOM 635 C CA . SER A 1 89 ? -0.181 3.488 16.290 1.00 88.56 89 SER A CA 1
ATOM 636 C C . SER A 1 89 ? -0.219 4.952 15.842 1.00 88.56 89 SER A C 1
ATOM 638 O O . SER A 1 89 ? -0.627 5.242 14.720 1.00 88.56 89 SER A O 1
ATOM 640 N N . PHE A 1 90 ? 0.287 5.881 16.662 1.00 91.56 90 PHE A N 1
ATOM 641 C CA . PHE A 1 90 ? 0.394 7.292 16.282 1.00 91.56 90 PHE A CA 1
ATOM 642 C C . PHE A 1 90 ? 1.287 7.484 15.050 1.00 91.56 90 PHE A C 1
ATOM 644 O O . PHE A 1 90 ? 0.881 8.157 14.106 1.00 91.56 90 PHE A O 1
ATOM 651 N N . LEU A 1 91 ? 2.463 6.850 15.024 1.00 94.44 91 LEU A N 1
ATOM 652 C CA . LEU A 1 91 ? 3.391 6.931 13.896 1.00 94.44 91 LEU A CA 1
ATOM 653 C C . LEU A 1 91 ? 2.770 6.379 12.612 1.00 94.44 91 LEU A C 1
ATOM 655 O O . LEU A 1 91 ? 2.865 7.021 11.571 1.00 94.44 91 LEU A O 1
ATOM 659 N N . THR A 1 92 ? 2.085 5.234 12.673 1.00 93.12 92 THR A N 1
ATOM 660 C CA . THR A 1 92 ? 1.386 4.677 11.506 1.00 93.12 92 THR A CA 1
ATOM 661 C C . THR A 1 92 ? 0.310 5.626 10.984 1.00 93.12 92 THR A C 1
ATOM 663 O O . THR A 1 92 ? 0.230 5.846 9.778 1.00 93.12 92 THR A O 1
ATOM 666 N N . GLY A 1 93 ? -0.489 6.225 11.873 1.00 92.00 93 GLY A N 1
ATOM 667 C CA . GLY A 1 93 ? -1.484 7.227 11.483 1.00 92.00 93 GLY A CA 1
ATOM 668 C C . GLY A 1 93 ? -0.852 8.471 10.857 1.00 92.00 93 GLY A C 1
ATOM 669 O O . GLY A 1 93 ? -1.324 8.951 9.828 1.00 92.00 93 GLY A O 1
ATOM 670 N N . TRP A 1 94 ? 0.250 8.952 11.433 1.00 94.06 94 TRP A N 1
ATOM 671 C CA . TRP A 1 94 ? 0.982 10.110 10.929 1.00 94.06 94 TRP A CA 1
ATOM 672 C C . TRP A 1 94 ? 1.573 9.858 9.538 1.00 94.06 94 TRP A C 1
ATOM 674 O O . TRP A 1 94 ? 1.329 10.639 8.622 1.00 94.06 94 TRP A O 1
ATOM 684 N N . PHE A 1 95 ? 2.280 8.742 9.339 1.00 93.75 95 PHE A N 1
ATOM 685 C CA . PHE A 1 95 ? 2.836 8.388 8.030 1.00 93.75 95 PHE A CA 1
ATOM 686 C C . PHE A 1 95 ? 1.755 8.160 6.976 1.00 93.75 95 PHE A C 1
ATOM 688 O O . PHE A 1 95 ? 1.943 8.559 5.831 1.00 93.75 95 PHE A O 1
ATOM 695 N N . LEU A 1 96 ? 0.617 7.570 7.352 1.00 92.56 96 LEU A N 1
ATOM 696 C CA . LEU A 1 96 ? -0.508 7.401 6.436 1.00 92.56 96 LEU A CA 1
ATOM 697 C C . LEU A 1 96 ? -1.092 8.751 6.006 1.00 92.56 96 LEU A C 1
ATOM 699 O O . LEU A 1 96 ? -1.447 8.921 4.844 1.00 92.56 96 LEU A O 1
ATOM 703 N N . TRP A 1 97 ? -1.196 9.718 6.918 1.00 93.00 97 TRP A N 1
ATOM 704 C CA . TRP A 1 97 ? -1.673 11.057 6.580 1.00 93.00 97 TRP A CA 1
ATOM 705 C C . TRP A 1 97 ? -0.692 11.792 5.663 1.00 93.00 97 TRP A C 1
ATOM 707 O O . TRP A 1 97 ? -1.086 12.259 4.598 1.00 93.00 97 TRP A O 1
ATOM 717 N N . VAL A 1 98 ? 0.591 11.821 6.038 1.00 95.12 98 VAL A N 1
ATOM 718 C CA . VAL A 1 98 ? 1.653 12.461 5.249 1.00 95.12 98 VAL A CA 1
ATOM 719 C C . VAL A 1 98 ? 1.746 11.837 3.857 1.00 95.12 98 VAL A C 1
ATOM 721 O O . VAL A 1 98 ? 1.753 12.562 2.872 1.00 95.12 98 VAL A O 1
ATOM 724 N N . GLY A 1 99 ? 1.763 10.506 3.762 1.00 89.00 99 GLY A N 1
ATOM 725 C CA . GLY A 1 99 ? 1.905 9.794 2.491 1.00 89.00 99 GLY A CA 1
ATOM 726 C C . GLY A 1 99 ? 0.698 9.894 1.556 1.00 89.00 99 GLY A C 1
ATOM 727 O O . GLY A 1 99 ? 0.846 9.619 0.376 1.00 89.00 99 GLY A O 1
ATOM 728 N N . ASN A 1 100 ? -0.482 10.274 2.056 1.00 88.00 100 ASN A N 1
ATOM 729 C CA . ASN A 1 100 ? -1.635 10.583 1.202 1.00 88.00 100 ASN A CA 1
ATOM 730 C C . ASN A 1 100 ? -1.684 12.063 0.781 1.00 88.00 100 ASN A C 1
ATOM 732 O O . ASN A 1 100 ? -2.464 12.410 -0.104 1.00 88.00 100 ASN A O 1
ATOM 736 N N . MET A 1 101 ? -0.926 12.942 1.448 1.00 89.00 101 MET A N 1
ATOM 737 C CA . MET A 1 101 ? -0.868 14.375 1.140 1.00 89.00 101 MET A CA 1
ATOM 738 C C . MET A 1 101 ? 0.307 14.770 0.240 1.00 89.00 101 MET A C 1
ATOM 740 O O . MET A 1 101 ? 0.180 15.747 -0.499 1.00 89.00 101 MET A O 1
ATOM 744 N N . LEU A 1 102 ? 1.437 14.067 0.350 1.00 76.62 102 LEU A N 1
ATOM 745 C CA . LEU A 1 102 ? 2.624 14.210 -0.503 1.00 76.62 102 LEU A CA 1
ATOM 746 C C . LEU A 1 102 ? 2.492 13.372 -1.774 1.00 76.62 102 LEU A C 1
ATOM 748 O O . LEU A 1 102 ? 2.928 13.880 -2.830 1.00 76.62 102 LEU A O 1
#

Secondary structure (DSSP, 8-state):
----S--------HHHHHHHHHHHHHHHIIIIIHHHHHHHHGGGHHHHHHHHHHHHHHHHHHHHHHHHHS-STTHHHHHHHHHT-HHHHHHHHHHHHHHHH-

Foldseek 3Di:
DDDDPDDDDPPDDDVNVVCVVVCVVCPCPCPPCVVVLCVVQPPCSVVVVVVVVVVVVVVVVVQVVVCVVDVDPDGPLVVCCVPPNDPSSVVSSVCVVVVVVD

Sequence (102 aa):
MGEAEGRLARRLGFWETLGIGVGSTIGGSIFVILGDAARLAGPAAFLSFFLGALVTLLIALNYSELATSLPVSGGGYVFTREAIGGLSSFLTGWFLWVGNML